Protein AF-A0A1Q8A586-F1 (afdb_monomer_lite)

pLDDT: mean 75.99, std 12.35, range [30.73, 89.38]

Secondary structure (DSSP, 8-state):
-HHHHHHHHHHHHHHHTTGGGT----HHHHHHHHHHHHHHHHHHHHHHHHHS--TTHHHHHHHHHHHH--S-B-HHHHHHHSTTS-HHHHHHHHHHHHHTTSEEE-SSSTT--EEE-TT------

Foldseek 3Di:
DVPLVVLQVVLVVQQCPCVVVVPGDNVSNVVSVVVVVVVVVVVVVVVVVVVPCPPCVLVVQLVVQQVPDPDWDALVSSCVSDPPDDSVNSVVSVVVCVVVVQKDWPDDDNRITIHGDPPDDDPDD

Radius of gyration: 28.7 Å; chains: 1; bounding box: 51×31×79 Å

Structure (mmCIF, N/CA/C/O backbone):
data_AF-A0A1Q8A586-F1
#
_entry.id   AF-A0A1Q8A586-F1
#
loop_
_atom_site.group_PDB
_atom_site.id
_atom_site.type_symbol
_atom_site.label_atom_id
_atom_site.label_alt_id
_atom_site.label_comp_id
_atom_site.label_asym_id
_atom_site.label_entity_id
_atom_site.label_seq_id
_atom_site.pdbx_PDB_ins_code
_atom_site.Cartn_x
_atom_site.Cartn_y
_atom_site.Cartn_z
_atom_site.occupancy
_atom_site.B_iso_or_equiv
_atom_site.auth_seq_id
_atom_site.auth_comp_id
_atom_site.auth_asym_id
_atom_site.auth_atom_id
_atom_site.pdbx_PDB_model_num
ATOM 1 N N . MET A 1 1 ? 1.585 13.127 -24.954 1.00 47.84 1 MET A N 1
ATOM 2 C CA . MET A 1 1 ? 1.655 11.809 -25.636 1.00 47.84 1 MET A CA 1
ATOM 3 C C . MET A 1 1 ? 2.499 11.828 -26.912 1.00 47.84 1 MET A C 1
ATOM 5 O O . MET A 1 1 ? 3.042 10.791 -27.249 1.00 47.84 1 MET A O 1
ATOM 9 N N . THR A 1 2 ? 2.658 12.960 -27.603 1.00 55.34 2 THR A N 1
ATOM 10 C CA . THR A 1 2 ? 3.440 13.080 -28.854 1.00 55.34 2 THR A CA 1
ATOM 11 C C . THR A 1 2 ? 4.963 13.037 -28.669 1.00 55.34 2 THR A C 1
ATOM 13 O O . THR A 1 2 ? 5.681 12.635 -29.578 1.00 55.34 2 THR A O 1
ATOM 16 N N . GLU A 1 3 ? 5.463 13.390 -27.485 1.00 62.59 3 GLU A N 1
ATOM 17 C CA . GLU A 1 3 ? 6.902 13.541 -27.226 1.00 62.59 3 GLU A CA 1
ATOM 18 C C . GLU A 1 3 ? 7.680 12.210 -27.264 1.00 62.59 3 GLU A C 1
ATOM 20 O O . GLU A 1 3 ? 8.745 12.129 -27.873 1.00 62.59 3 GLU A O 1
ATOM 25 N N . PHE A 1 4 ? 7.118 11.126 -26.707 1.00 68.88 4 PHE A N 1
ATOM 26 C CA . PHE A 1 4 ? 7.744 9.798 -26.769 1.00 68.88 4 PHE A CA 1
ATOM 27 C C . PHE A 1 4 ? 7.773 9.239 -28.194 1.00 68.88 4 PHE A C 1
ATOM 29 O O . PHE A 1 4 ? 8.777 8.666 -28.597 1.00 68.88 4 PHE A O 1
ATOM 36 N N . ALA A 1 5 ? 6.717 9.453 -28.984 1.00 76.81 5 ALA A N 1
ATOM 37 C CA . ALA A 1 5 ? 6.694 9.024 -30.381 1.00 76.81 5 ALA A CA 1
ATOM 38 C C . ALA A 1 5 ? 7.786 9.731 -31.200 1.00 76.81 5 ALA A C 1
ATOM 40 O O . ALA A 1 5 ? 8.505 9.081 -31.951 1.00 76.81 5 ALA A O 1
ATOM 41 N N . SER A 1 6 ? 7.972 11.039 -30.997 1.00 79.12 6 SER A N 1
ATOM 42 C CA . SER A 1 6 ? 9.028 11.800 -31.675 1.00 79.12 6 SER A CA 1
ATOM 43 C C . SER A 1 6 ? 10.429 11.293 -31.310 1.00 79.12 6 SER A C 1
ATOM 45 O O . SER A 1 6 ? 11.248 11.057 -32.192 1.00 79.12 6 SER A O 1
ATOM 47 N N . ARG A 1 7 ? 10.688 11.064 -30.015 1.00 77.69 7 ARG A N 1
ATOM 48 C CA . ARG A 1 7 ? 11.985 10.584 -29.501 1.00 77.69 7 ARG A CA 1
ATOM 49 C C . ARG A 1 7 ? 12.295 9.140 -29.927 1.00 77.69 7 ARG A C 1
ATOM 51 O O . ARG A 1 7 ? 13.453 8.780 -30.129 1.00 77.69 7 ARG A O 1
ATOM 58 N N . TYR A 1 8 ? 11.259 8.317 -30.082 1.00 80.12 8 TYR A N 1
ATOM 59 C CA . TYR A 1 8 ? 11.365 6.963 -30.620 1.00 80.12 8 TYR A CA 1
ATOM 60 C C . TYR A 1 8 ? 11.862 6.969 -32.069 1.00 80.12 8 TYR A C 1
ATOM 62 O O . TYR A 1 8 ? 12.841 6.293 -32.374 1.00 80.12 8 TYR A O 1
ATOM 70 N N . TYR A 1 9 ? 11.234 7.759 -32.944 1.00 83.31 9 TYR A N 1
ATOM 71 C CA . TYR A 1 9 ? 11.647 7.826 -34.347 1.00 83.31 9 TYR A CA 1
ATOM 72 C C . TYR A 1 9 ? 13.020 8.489 -34.518 1.00 83.31 9 TYR A C 1
ATOM 74 O O . TYR A 1 9 ? 13.814 8.013 -35.320 1.00 83.31 9 TYR A O 1
ATOM 82 N N . GLU A 1 10 ? 13.339 9.504 -33.711 1.00 83.81 10 GLU A N 1
ATOM 83 C CA . GLU A 1 10 ? 14.652 10.166 -33.703 1.00 83.81 10 GLU A CA 1
ATOM 84 C C . GLU A 1 10 ? 15.793 9.194 -33.348 1.00 83.81 10 GLU A C 1
ATOM 86 O O . GLU A 1 10 ? 16.804 9.116 -34.042 1.00 83.81 10 GLU A O 1
ATOM 91 N N . THR A 1 11 ? 15.628 8.412 -32.278 1.00 82.44 11 THR A N 1
ATOM 92 C CA . THR A 1 11 ? 16.668 7.467 -31.830 1.00 82.44 11 THR A CA 1
ATOM 93 C C . THR A 1 11 ? 16.805 6.270 -32.767 1.00 82.44 11 THR A C 1
ATOM 95 O O . THR A 1 11 ? 17.916 5.778 -32.967 1.00 82.44 11 THR A O 1
ATOM 98 N N . LEU A 1 12 ? 15.702 5.835 -33.384 1.00 84.31 12 LEU A N 1
ATOM 99 C CA . LEU A 1 12 ? 15.708 4.796 -34.409 1.00 84.31 12 LEU A CA 1
ATOM 100 C C . LEU A 1 12 ? 16.426 5.266 -35.679 1.00 84.31 12 LEU A C 1
ATOM 102 O O . LEU A 1 12 ? 17.287 4.550 -36.185 1.00 84.31 12 LEU A O 1
ATOM 106 N N . GLU A 1 13 ? 16.118 6.471 -36.160 1.00 84.62 13 GLU A N 1
ATOM 107 C CA . GLU A 1 13 ? 16.762 7.065 -37.334 1.00 84.62 13 GLU A CA 1
ATOM 108 C C . GLU A 1 13 ? 18.274 7.186 -37.127 1.00 84.62 13 GLU A C 1
ATOM 110 O O . GLU A 1 13 ? 19.043 6.697 -37.953 1.00 84.62 13 GLU A O 1
ATOM 115 N N . GLN A 1 14 ? 18.703 7.740 -35.988 1.00 81.25 14 GLN A N 1
ATOM 116 C CA . GLN A 1 14 ? 20.120 7.845 -35.622 1.00 81.25 14 GLN A CA 1
ATOM 117 C C . GLN A 1 14 ? 20.803 6.475 -35.585 1.00 81.25 14 GLN A C 1
ATOM 119 O O . GLN A 1 14 ? 21.906 6.323 -36.105 1.00 81.25 14 GLN A O 1
ATOM 124 N N . SER A 1 15 ? 20.128 5.462 -35.035 1.00 76.81 15 SER A N 1
ATOM 125 C CA . SER A 1 15 ? 20.668 4.100 -34.965 1.00 76.81 15 SER A CA 1
ATOM 126 C C . SER A 1 15 ? 20.672 3.341 -36.293 1.00 76.81 15 SER A C 1
ATOM 128 O O . SER A 1 15 ? 21.334 2.314 -36.411 1.00 76.81 15 SER A O 1
ATOM 130 N N . SER A 1 16 ? 19.937 3.831 -37.293 1.00 79.38 16 SER A N 1
ATOM 131 C CA . SER A 1 16 ? 19.839 3.228 -38.623 1.00 79.38 16 SER A CA 1
ATOM 132 C C . SER A 1 16 ? 20.780 3.882 -39.643 1.00 79.38 16 SER A C 1
ATOM 134 O O . SER A 1 16 ? 20.889 3.395 -40.774 1.00 79.38 16 SER A O 1
ATOM 136 N N . GLN A 1 17 ? 21.465 4.974 -39.289 1.00 83.44 17 GLN A N 1
ATOM 137 C CA . GLN A 1 17 ? 22.445 5.595 -40.180 1.00 83.44 17 GLN A CA 1
ATOM 138 C C . GLN A 1 17 ? 23.651 4.671 -40.381 1.00 83.44 17 GLN A C 1
ATOM 140 O O . GLN A 1 17 ? 24.177 4.102 -39.429 1.00 83.44 17 GLN A O 1
ATOM 145 N N . GLY A 1 18 ? 24.085 4.492 -41.631 1.00 80.38 18 GLY A N 1
ATOM 146 C CA . GLY A 1 18 ? 25.221 3.621 -41.955 1.00 80.38 18 GLY A CA 1
ATOM 147 C C . GLY A 1 18 ? 24.955 2.121 -41.760 1.00 80.38 18 GLY A C 1
ATOM 148 O O . GLY A 1 18 ? 25.905 1.335 -41.725 1.00 80.38 18 GLY A O 1
ATOM 149 N N . TRP A 1 19 ? 23.687 1.687 -41.641 1.00 80.75 19 TRP A N 1
ATOM 150 C CA . TRP A 1 19 ? 23.358 0.263 -41.453 1.00 80.75 19 TRP A CA 1
ATOM 151 C C . TRP A 1 19 ? 23.787 -0.590 -42.652 1.00 80.75 19 TRP A C 1
ATOM 153 O O . TRP A 1 19 ? 24.363 -1.660 -42.468 1.00 80.75 19 TRP A O 1
ATOM 163 N N . HIS A 1 20 ? 23.610 -0.070 -43.871 1.00 79.25 20 HIS A N 1
ATOM 164 C CA . HIS A 1 20 ? 24.026 -0.732 -45.111 1.00 79.25 20 HIS A CA 1
ATOM 165 C C . HIS A 1 20 ? 25.549 -0.910 -45.216 1.00 79.25 20 HIS A C 1
ATOM 167 O O . HIS A 1 20 ? 26.019 -1.801 -45.916 1.00 79.25 20 HIS A O 1
ATOM 173 N N . GLU A 1 21 ? 26.317 -0.091 -44.499 1.00 86.62 21 GLU A N 1
ATOM 174 C CA . GLU A 1 21 ? 27.782 -0.115 -44.472 1.00 86.62 21 GLU A CA 1
ATOM 175 C C . GLU A 1 21 ? 28.327 -0.849 -43.235 1.00 86.62 21 GLU A C 1
ATOM 177 O O . GLU A 1 21 ? 29.541 -0.916 -43.042 1.00 86.62 21 GLU A O 1
ATOM 182 N N . GLY A 1 22 ? 27.445 -1.366 -42.367 1.00 79.88 22 GLY A N 1
ATOM 183 C CA . GLY A 1 22 ? 27.817 -2.007 -41.103 1.00 79.88 22 GLY A CA 1
ATOM 184 C C . GLY A 1 22 ? 28.411 -1.055 -40.056 1.00 79.88 22 GLY A C 1
ATOM 185 O O . GLY A 1 22 ? 28.946 -1.523 -39.057 1.00 79.88 22 GLY A O 1
ATOM 186 N N . LYS A 1 23 ? 28.322 0.265 -40.263 1.00 81.81 23 LYS A N 1
ATOM 187 C CA . LYS A 1 23 ? 28.890 1.304 -39.382 1.00 81.81 23 LYS A CA 1
ATOM 188 C C . LYS A 1 23 ? 27.869 1.937 -38.436 1.00 81.81 23 LYS A C 1
ATOM 190 O O . LYS A 1 23 ? 28.177 2.935 -37.790 1.00 81.81 23 LYS A O 1
ATOM 195 N N . HIS A 1 24 ? 26.659 1.389 -38.388 1.00 83.19 24 HIS A N 1
ATOM 196 C CA . HIS A 1 24 ? 25.601 1.915 -37.539 1.00 83.19 24 HIS A CA 1
ATOM 197 C C . HIS A 1 24 ? 25.939 1.796 -36.051 1.00 83.19 24 HIS A C 1
ATOM 199 O O . HIS A 1 24 ? 26.565 0.828 -35.616 1.00 83.19 24 HIS A O 1
ATOM 205 N N . ASP A 1 25 ? 25.483 2.780 -35.278 1.00 82.19 25 ASP A N 1
ATOM 206 C CA . ASP A 1 25 ? 25.589 2.782 -33.825 1.00 82.19 25 ASP A CA 1
ATOM 207 C C . ASP A 1 25 ? 24.216 2.475 -33.196 1.00 82.19 25 ASP A C 1
ATOM 209 O O . ASP A 1 25 ? 23.324 3.322 -33.235 1.00 82.19 25 ASP A O 1
ATOM 213 N N . PRO A 1 26 ? 24.002 1.288 -32.601 1.00 83.81 26 PRO A N 1
ATOM 214 C CA . PRO A 1 26 ? 22.729 0.935 -31.974 1.00 83.81 26 PRO A CA 1
ATOM 215 C C . PRO A 1 26 ? 22.534 1.565 -30.582 1.00 83.81 26 PRO A C 1
ATOM 217 O O . PRO A 1 26 ? 21.429 1.515 -30.027 1.00 83.81 26 PRO A O 1
ATOM 220 N N . TRP A 1 27 ? 23.577 2.154 -29.987 1.00 86.00 27 TRP A N 1
ATOM 221 C CA . TRP A 1 27 ? 23.534 2.678 -28.619 1.00 86.00 27 TRP A CA 1
ATOM 222 C C . TRP A 1 27 ? 22.473 3.757 -28.356 1.00 86.00 27 TRP A C 1
ATOM 224 O O . TRP A 1 27 ? 21.865 3.705 -27.280 1.00 86.00 27 TRP A O 1
ATOM 234 N N . PRO A 1 28 ? 22.181 4.706 -29.269 1.00 83.62 28 PRO A N 1
ATOM 235 C CA . PRO A 1 28 ? 21.144 5.717 -29.060 1.00 83.62 28 PRO A CA 1
ATOM 236 C C . PRO A 1 28 ? 19.763 5.104 -28.794 1.00 83.62 28 PRO A C 1
ATOM 238 O O . PRO A 1 28 ? 19.067 5.505 -27.858 1.00 83.62 28 PRO A O 1
ATOM 241 N N . TYR A 1 29 ? 19.399 4.073 -29.560 1.00 82.50 29 TYR A N 1
ATOM 242 C CA . TYR A 1 29 ? 18.122 3.376 -29.427 1.00 82.50 29 TYR A CA 1
ATOM 243 C C . TYR A 1 29 ? 18.063 2.505 -28.163 1.00 82.50 29 TYR A C 1
ATOM 245 O O . TYR A 1 29 ? 17.081 2.544 -27.416 1.00 82.50 29 TYR A O 1
ATOM 253 N N . ILE A 1 30 ? 19.142 1.776 -27.860 1.00 86.38 30 ILE A N 1
ATOM 254 C CA . ILE A 1 30 ? 19.238 0.950 -26.644 1.00 86.38 30 ILE A CA 1
ATOM 255 C C . ILE A 1 30 ? 19.109 1.820 -25.386 1.00 86.38 30 ILE A C 1
ATOM 257 O O . ILE A 1 30 ? 18.330 1.503 -24.484 1.00 86.38 30 ILE A O 1
ATOM 261 N N . ASN A 1 31 ? 19.823 2.946 -25.333 1.00 86.94 31 ASN A N 1
ATOM 262 C CA . ASN A 1 31 ? 19.759 3.873 -24.203 1.00 86.94 31 ASN A CA 1
ATOM 263 C C . ASN A 1 31 ? 18.358 4.466 -24.023 1.00 86.94 31 ASN A C 1
ATOM 265 O O . ASN A 1 31 ? 17.888 4.609 -22.891 1.00 86.94 31 ASN A O 1
ATOM 269 N N . TYR A 1 32 ? 17.668 4.766 -25.123 1.00 85.69 32 TYR A N 1
ATOM 270 C CA . TYR A 1 32 ? 16.295 5.254 -25.087 1.00 85.69 32 TYR A CA 1
ATOM 271 C C . TYR A 1 32 ? 15.315 4.218 -24.513 1.00 85.69 32 TYR A C 1
ATOM 273 O O . TYR A 1 32 ? 14.529 4.547 -23.620 1.00 85.69 32 TYR A O 1
ATOM 281 N N . ILE A 1 33 ? 15.411 2.951 -24.932 1.00 87.38 33 ILE A N 1
ATOM 282 C CA . ILE A 1 33 ? 14.599 1.861 -24.367 1.0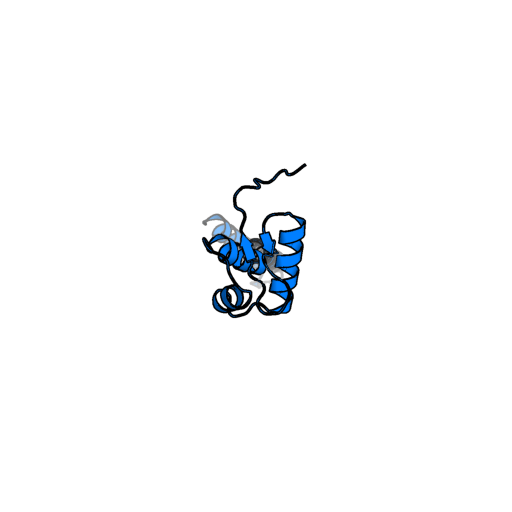0 87.38 33 ILE A CA 1
ATOM 283 C C . ILE A 1 33 ? 14.872 1.689 -22.869 1.00 87.38 33 ILE A C 1
ATOM 285 O O . ILE A 1 33 ? 13.935 1.607 -22.072 1.00 87.38 33 ILE A O 1
ATOM 289 N N . LEU A 1 34 ? 16.144 1.663 -22.460 1.00 89.38 34 LEU A N 1
ATOM 290 C CA . LEU A 1 34 ? 16.519 1.506 -21.052 1.00 89.38 34 LEU A CA 1
ATOM 291 C C . LEU A 1 34 ? 16.019 2.673 -20.191 1.00 89.38 34 LEU A C 1
ATOM 293 O O . LEU A 1 34 ? 15.580 2.464 -19.057 1.00 89.38 34 LEU A O 1
ATOM 297 N N . TYR A 1 35 ? 16.034 3.892 -20.731 1.00 88.50 35 TYR A N 1
ATOM 298 C CA . TYR A 1 35 ? 15.463 5.062 -20.074 1.00 88.50 35 TYR A CA 1
ATOM 299 C C . TYR A 1 35 ? 13.951 4.912 -19.855 1.00 88.50 35 TYR A C 1
ATOM 301 O O . TYR A 1 35 ? 13.481 5.127 -18.734 1.00 88.50 35 TYR A O 1
ATOM 309 N N . ILE A 1 36 ? 13.201 4.485 -20.879 1.00 88.38 36 ILE A N 1
ATOM 310 C CA . ILE A 1 36 ? 11.755 4.238 -20.762 1.00 88.38 36 ILE A CA 1
ATOM 311 C C . ILE A 1 36 ? 11.477 3.161 -19.715 1.00 88.38 36 ILE A C 1
ATOM 313 O O . ILE A 1 36 ? 10.646 3.368 -18.832 1.00 88.38 36 ILE A O 1
ATOM 317 N N . LEU A 1 37 ? 12.185 2.031 -19.777 1.00 88.06 37 LEU A N 1
ATOM 318 C CA . LEU A 1 37 ? 12.006 0.932 -18.827 1.00 88.06 37 LEU A CA 1
ATOM 319 C C . LEU A 1 37 ? 12.262 1.390 -17.390 1.00 88.06 37 LEU A C 1
ATOM 321 O O . LEU A 1 37 ? 11.468 1.091 -16.499 1.00 88.06 37 LEU A O 1
ATOM 325 N N . LYS A 1 38 ? 13.325 2.168 -17.163 1.00 88.44 38 LYS A N 1
ATOM 326 C CA . LYS A 1 38 ? 13.643 2.745 -15.852 1.00 88.44 38 LYS A CA 1
ATOM 327 C C . LYS A 1 38 ? 12.559 3.710 -15.367 1.00 88.44 38 LYS A C 1
ATOM 329 O O . LYS A 1 38 ? 12.204 3.678 -14.188 1.00 88.44 38 LYS A O 1
ATOM 334 N N . ALA A 1 39 ? 12.038 4.564 -16.247 1.00 87.00 39 ALA A N 1
ATOM 335 C CA . ALA A 1 39 ? 10.971 5.505 -15.916 1.00 87.00 39 ALA A CA 1
ATOM 336 C C . ALA A 1 39 ? 9.672 4.772 -15.548 1.00 87.00 39 ALA A C 1
ATOM 338 O O . ALA A 1 39 ? 9.103 5.035 -14.489 1.00 87.00 39 ALA A O 1
ATOM 339 N N . ALA A 1 40 ? 9.272 3.786 -16.355 1.00 84.94 40 ALA A N 1
ATOM 340 C CA . ALA A 1 40 ? 8.107 2.946 -16.099 1.00 84.94 40 ALA A CA 1
ATOM 341 C C . ALA A 1 40 ? 8.244 2.162 -14.784 1.00 84.94 40 ALA A C 1
ATOM 343 O O . ALA A 1 40 ? 7.296 2.100 -14.004 1.00 84.94 40 ALA A O 1
ATOM 344 N N . TYR A 1 41 ? 9.432 1.620 -14.487 1.00 84.75 41 TYR A N 1
ATOM 345 C CA . TYR A 1 41 ? 9.688 0.933 -13.217 1.00 84.75 41 TYR A CA 1
ATOM 346 C C . TYR A 1 41 ? 9.591 1.865 -12.012 1.00 84.75 41 TYR A C 1
ATOM 348 O O . TYR A 1 41 ? 9.035 1.479 -10.987 1.00 84.75 41 TYR A O 1
ATOM 356 N N . ARG A 1 42 ? 10.112 3.091 -12.120 1.00 83.69 42 ARG A N 1
ATOM 357 C CA . ARG A 1 42 ? 10.025 4.091 -11.049 1.00 83.69 42 ARG A CA 1
ATOM 358 C C . ARG A 1 42 ? 8.578 4.505 -10.794 1.00 83.69 42 ARG A C 1
ATOM 360 O O . ARG A 1 42 ? 8.157 4.554 -9.642 1.00 83.69 42 ARG A O 1
ATOM 367 N N . GLU A 1 43 ? 7.818 4.757 -11.854 1.00 83.25 43 GLU A N 1
ATOM 368 C CA . GLU A 1 43 ? 6.398 5.093 -11.753 1.00 83.25 43 GLU A CA 1
ATOM 369 C C . GLU A 1 43 ? 5.583 3.927 -11.175 1.00 83.25 43 GLU A C 1
ATOM 371 O O . GLU A 1 43 ? 4.726 4.121 -10.311 1.00 83.25 43 GLU A O 1
ATOM 376 N N . PHE A 1 44 ? 5.889 2.696 -11.588 1.00 78.62 44 PHE A N 1
ATOM 377 C CA . PHE A 1 44 ? 5.301 1.495 -11.009 1.00 78.62 44 PHE A CA 1
ATOM 378 C C . PHE A 1 44 ? 5.637 1.366 -9.522 1.00 78.62 44 PHE A C 1
ATOM 380 O O . PHE A 1 44 ? 4.744 1.141 -8.711 1.00 78.62 44 PHE A O 1
ATOM 387 N N . GLU A 1 45 ? 6.900 1.546 -9.136 1.00 77.12 45 GLU A N 1
ATOM 388 C CA . GLU A 1 45 ? 7.325 1.479 -7.739 1.00 77.12 45 GLU A CA 1
ATOM 389 C C . GLU A 1 45 ? 6.615 2.541 -6.887 1.00 77.12 45 GLU A C 1
ATOM 391 O O . GLU A 1 45 ? 6.199 2.256 -5.765 1.00 77.12 45 GLU A O 1
ATOM 396 N N . GLU A 1 46 ? 6.431 3.749 -7.417 1.00 78.06 46 GLU A N 1
ATOM 397 C CA . GLU A 1 46 ? 5.712 4.834 -6.753 1.00 78.06 46 GLU A CA 1
ATOM 398 C C . GLU A 1 46 ? 4.224 4.506 -6.569 1.00 78.06 46 GLU A C 1
ATOM 400 O O . GLU A 1 46 ? 3.707 4.585 -5.452 1.00 78.06 46 GLU A O 1
ATOM 405 N N . ARG A 1 47 ? 3.551 4.015 -7.615 1.00 75.06 47 ARG A N 1
ATOM 406 C CA . ARG A 1 47 ? 2.150 3.563 -7.544 1.00 75.06 47 ARG A CA 1
ATOM 407 C C . ARG A 1 47 ? 1.975 2.352 -6.623 1.00 75.06 47 ARG A C 1
ATOM 409 O O . ARG A 1 47 ? 1.006 2.274 -5.870 1.00 75.06 47 ARG A O 1
ATOM 416 N N . VAL A 1 48 ? 2.925 1.418 -6.611 1.00 70.50 48 VAL A N 1
ATOM 417 C CA . VAL A 1 48 ? 2.930 0.267 -5.695 1.00 70.50 48 VAL A CA 1
ATOM 418 C C . VAL A 1 48 ? 3.213 0.700 -4.260 1.00 70.50 48 VAL A C 1
ATOM 420 O O . VAL A 1 48 ? 2.606 0.158 -3.344 1.00 70.50 48 VAL A O 1
ATOM 423 N N . LYS A 1 49 ? 4.076 1.692 -4.021 1.00 60.34 49 LYS A N 1
ATOM 424 C CA . LYS A 1 49 ? 4.264 2.295 -2.690 1.00 60.34 49 LYS A CA 1
ATOM 425 C C . LYS A 1 49 ? 2.993 2.992 -2.202 1.00 60.34 49 LYS A C 1
ATOM 427 O O . LYS A 1 49 ? 2.683 2.873 -1.022 1.00 60.34 49 LYS A O 1
ATOM 432 N N . GLN A 1 50 ? 2.240 3.635 -3.094 1.00 60.06 50 GLN A N 1
ATOM 433 C CA . GLN A 1 50 ? 0.907 4.175 -2.794 1.00 60.06 50 GLN A CA 1
ATOM 434 C C . GLN A 1 50 ? -0.139 3.064 -2.561 1.00 60.06 50 GLN A C 1
ATOM 436 O O . GLN A 1 50 ? -1.053 3.236 -1.760 1.00 60.06 50 GLN A O 1
ATOM 441 N N . THR A 1 51 ? 0.019 1.903 -3.209 1.00 54.62 51 THR A N 1
ATOM 442 C CA . THR A 1 51 ? -0.889 0.739 -3.101 1.00 54.62 51 THR A CA 1
ATOM 443 C C . THR A 1 51 ? -0.526 -0.213 -1.956 1.00 54.62 51 THR A C 1
ATOM 445 O O . THR A 1 51 ? -1.359 -1.014 -1.522 1.00 54.62 51 THR A O 1
ATOM 448 N N . LYS A 1 52 ? 0.696 -0.138 -1.408 1.00 48.34 52 LYS A N 1
ATOM 449 C CA . LYS A 1 52 ? 1.049 -0.789 -0.145 1.00 48.34 52 LYS A CA 1
ATOM 450 C C . LYS A 1 52 ? 0.147 -0.184 0.915 1.00 48.34 52 LYS A C 1
ATOM 452 O O . LYS A 1 52 ? 0.420 0.902 1.417 1.00 48.34 52 LYS A O 1
ATOM 457 N N . SER A 1 53 ? -0.923 -0.921 1.223 1.00 52.78 53 SER A N 1
ATOM 458 C CA . SER A 1 53 ? -1.811 -0.704 2.359 1.00 52.78 53 SER A CA 1
ATOM 459 C C . SER A 1 53 ? -0.976 -0.110 3.494 1.00 52.78 53 SER A C 1
ATOM 461 O O . SER A 1 53 ? 0.012 -0.753 3.879 1.00 52.78 53 SER A O 1
ATOM 463 N N . PRO A 1 54 ? -1.266 1.129 3.935 1.00 52.19 54 PRO A N 1
ATOM 464 C CA . PRO A 1 54 ? -0.374 1.873 4.814 1.00 52.19 54 PRO A CA 1
ATOM 465 C C . PRO A 1 54 ? -0.011 0.969 5.986 1.00 52.19 54 PRO A C 1
ATOM 467 O O . PRO A 1 54 ? -0.875 0.229 6.460 1.00 52.19 54 PRO A O 1
ATOM 470 N N . LYS A 1 55 ? 1.261 0.946 6.409 1.00 47.91 55 LYS A N 1
ATOM 471 C CA . LYS A 1 55 ? 1.690 0.191 7.600 1.00 47.91 55 LYS A CA 1
ATOM 472 C C . LYS A 1 55 ? 0.658 0.443 8.708 1.00 47.91 55 LYS A C 1
ATOM 474 O O . LYS A 1 55 ? 0.580 1.553 9.217 1.00 47.91 55 LYS A O 1
ATOM 479 N N . GLY A 1 56 ? -0.181 -0.554 8.998 1.00 58.00 56 GLY A N 1
ATOM 480 C CA . GLY A 1 56 ? -1.376 -0.359 9.821 1.00 58.00 56 GLY A CA 1
ATOM 481 C C . GLY A 1 56 ? -2.731 -0.611 9.152 1.00 58.00 56 GLY A C 1
ATOM 482 O O . GLY A 1 56 ? -3.719 -0.461 9.841 1.00 58.00 56 GLY A O 1
ATOM 483 N N . ALA A 1 57 ? -2.852 -1.063 7.902 1.00 65.56 57 ALA A N 1
ATOM 484 C CA . ALA A 1 57 ? -4.165 -1.359 7.307 1.00 65.56 57 ALA A CA 1
ATOM 485 C C . ALA A 1 57 ? -4.949 -2.448 8.060 1.00 65.56 57 ALA A C 1
ATOM 487 O O . ALA A 1 57 ? -6.145 -2.307 8.296 1.00 65.56 57 ALA A O 1
ATOM 488 N N . LYS A 1 58 ? -4.259 -3.497 8.535 1.00 68.38 58 LYS A N 1
ATOM 489 C CA . LYS A 1 58 ? -4.854 -4.487 9.452 1.00 68.38 58 LYS A CA 1
ATOM 490 C C . LYS A 1 58 ? -5.242 -3.855 10.791 1.00 68.38 58 LYS A C 1
ATOM 492 O O . LYS A 1 58 ? -6.245 -4.245 11.379 1.00 68.38 58 LYS A O 1
ATOM 497 N N . ALA A 1 59 ? -4.480 -2.857 11.242 1.00 71.81 59 ALA A N 1
ATOM 498 C CA . ALA A 1 59 ? -4.791 -2.124 12.458 1.00 71.81 59 ALA A CA 1
ATOM 499 C C . ALA A 1 59 ? -5.964 -1.173 12.302 1.00 71.81 59 ALA A C 1
ATOM 501 O O . ALA A 1 59 ? -6.856 -1.216 13.135 1.00 71.81 59 ALA A O 1
ATOM 502 N N . GLU A 1 60 ? -6.039 -0.398 11.227 1.00 75.06 60 GLU A N 1
ATOM 503 C CA . GLU A 1 60 ? -7.199 0.429 10.917 1.00 75.06 60 GLU A CA 1
ATOM 504 C C . GLU A 1 60 ? -8.442 -0.423 10.670 1.00 75.06 60 GLU A C 1
ATOM 506 O O . GLU A 1 60 ? -9.514 -0.077 11.147 1.00 75.06 60 GLU A O 1
ATOM 511 N N . MET A 1 61 ? -8.319 -1.601 10.057 1.00 76.44 61 MET A N 1
ATOM 512 C CA . MET A 1 61 ? -9.448 -2.522 9.933 1.00 76.44 61 MET A CA 1
ATOM 513 C C . MET A 1 61 ? -10.017 -2.899 11.312 1.00 76.44 61 MET A C 1
ATOM 515 O O . MET A 1 61 ? -11.211 -2.714 11.551 1.00 76.44 61 MET A O 1
ATOM 519 N N . VAL A 1 62 ? -9.166 -3.307 12.259 1.00 80.56 62 VAL A N 1
ATOM 520 C CA . VAL A 1 62 ? -9.603 -3.628 13.629 1.00 80.56 62 VAL A CA 1
ATOM 521 C C . VAL A 1 62 ? -10.057 -2.382 14.402 1.00 80.56 62 VAL A C 1
ATOM 523 O O . VAL A 1 62 ? -11.061 -2.436 15.109 1.00 80.56 62 VAL A O 1
ATOM 526 N N . LEU A 1 63 ? -9.392 -1.235 14.245 1.00 79.75 63 LEU A N 1
ATOM 527 C CA . LEU A 1 63 ? -9.802 0.033 14.860 1.00 79.75 63 LEU A CA 1
ATOM 528 C C . LEU A 1 63 ? -11.165 0.489 14.350 1.00 79.75 63 LEU A C 1
ATOM 530 O O . LEU A 1 63 ? -11.984 0.954 15.137 1.00 79.75 63 LEU A O 1
ATOM 534 N N . SER A 1 64 ? -11.424 0.347 13.054 1.00 80.69 64 SER A N 1
ATOM 535 C CA . SER A 1 64 ? -12.706 0.667 12.438 1.00 80.69 64 SER A CA 1
ATOM 536 C C . SER A 1 64 ? -13.804 -0.259 12.959 1.00 80.69 64 SER A C 1
ATOM 538 O O . SER A 1 64 ? -14.885 0.223 13.293 1.00 80.69 64 SER A O 1
ATOM 540 N N . ALA A 1 65 ? -13.513 -1.554 13.131 1.00 84.00 65 ALA A N 1
ATOM 541 C CA . ALA A 1 65 ? -14.433 -2.509 13.738 1.00 84.00 65 ALA A CA 1
ATOM 542 C C . ALA A 1 65 ? -14.749 -2.131 15.193 1.00 84.00 65 ALA A C 1
ATOM 544 O O . ALA A 1 65 ? -15.917 -2.083 15.565 1.00 84.00 65 ALA A O 1
ATOM 545 N N . ILE A 1 66 ? -13.739 -1.765 15.992 1.00 83.69 66 ILE A N 1
ATOM 546 C CA . ILE A 1 66 ? -13.917 -1.300 17.378 1.00 83.69 66 ILE A CA 1
ATOM 547 C C . ILE A 1 66 ? -14.725 0.006 17.429 1.00 83.69 66 ILE A C 1
ATOM 549 O O . ILE A 1 66 ? -15.642 0.121 18.238 1.00 83.69 66 ILE A O 1
ATOM 553 N N . ARG A 1 67 ? -14.421 0.982 16.561 1.00 80.75 67 ARG A N 1
ATOM 554 C CA . ARG A 1 67 ? -15.136 2.270 16.477 1.00 80.75 67 ARG A CA 1
ATOM 555 C C . ARG A 1 67 ? -16.606 2.098 16.091 1.00 80.75 67 ARG A C 1
ATOM 557 O O . ARG A 1 67 ? -17.434 2.883 16.541 1.00 80.75 67 ARG A O 1
ATOM 564 N N . LYS A 1 68 ? -16.932 1.094 15.268 1.00 81.56 68 LYS A N 1
ATO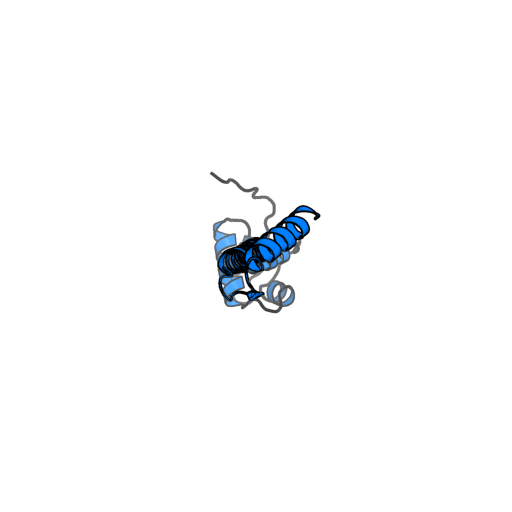M 565 C CA . LYS A 1 68 ? -18.315 0.762 14.889 1.00 81.56 68 LYS A CA 1
ATOM 566 C C . LYS A 1 68 ? -19.122 0.181 16.052 1.00 81.56 68 LYS A C 1
ATOM 568 O O . LYS A 1 68 ? -20.348 0.275 16.024 1.00 81.56 68 LYS A O 1
ATOM 573 N N . GLN A 1 69 ? -18.470 -0.369 17.081 1.00 80.25 69 GLN A N 1
ATOM 574 C CA . GLN A 1 69 ? -19.186 -0.893 18.238 1.00 80.25 69 GLN A CA 1
ATOM 575 C C . GLN A 1 69 ? -19.649 0.222 19.172 1.00 80.25 69 GLN A C 1
ATOM 577 O O . GLN A 1 69 ? -18.888 0.814 19.932 1.00 80.25 69 GLN A O 1
ATOM 582 N N . THR A 1 70 ? -20.956 0.474 19.130 1.00 68.12 70 THR A N 1
ATOM 583 C CA . THR A 1 70 ? -21.679 1.420 19.993 1.00 68.12 70 THR A CA 1
ATOM 584 C C . THR A 1 70 ? -22.000 0.851 21.377 1.00 68.12 70 THR A C 1
ATOM 586 O O . THR A 1 70 ? -22.371 1.595 22.283 1.00 68.12 70 THR A O 1
ATOM 589 N N . ARG A 1 71 ? -21.855 -0.467 21.564 1.00 77.88 71 ARG A N 1
ATOM 590 C CA . ARG A 1 71 ? -22.119 -1.187 22.818 1.00 77.88 71 ARG A CA 1
ATOM 591 C C . ARG A 1 71 ? -20.865 -1.905 23.310 1.00 77.88 71 ARG A C 1
ATOM 593 O O . ARG A 1 71 ? -19.835 -1.928 22.641 1.00 77.88 71 ARG A O 1
ATOM 600 N N . GLU A 1 72 ? -20.950 -2.484 24.504 1.00 83.38 72 GLU A N 1
ATOM 601 C CA . GLU A 1 72 ? -19.887 -3.351 25.005 1.00 83.38 72 GLU A CA 1
ATOM 602 C C . GLU A 1 72 ? -19.713 -4.564 24.092 1.00 83.38 72 GLU A C 1
ATOM 604 O O . GLU A 1 72 ? -20.685 -5.262 23.807 1.00 83.38 72 GLU A O 1
ATOM 609 N N . PHE A 1 73 ? -18.478 -4.822 23.675 1.00 84.44 73 PHE A N 1
ATOM 610 C CA . PHE A 1 73 ? -18.137 -5.911 22.768 1.00 84.44 73 PHE A CA 1
ATOM 611 C C . PHE A 1 73 ? -17.195 -6.910 23.439 1.00 84.44 73 PHE A C 1
ATOM 613 O O . PHE A 1 73 ? -16.427 -6.578 24.349 1.00 84.44 73 PHE A O 1
ATOM 620 N N . LYS A 1 74 ? -17.259 -8.161 23.001 1.00 86.00 74 LYS A N 1
ATOM 621 C CA . LYS A 1 74 ? -16.316 -9.221 23.356 1.00 86.00 74 LYS A CA 1
ATOM 622 C C . LYS A 1 74 ? -15.243 -9.330 22.281 1.00 86.00 74 LYS A C 1
ATOM 624 O O . LYS A 1 74 ? -15.397 -8.859 21.159 1.00 86.00 74 LYS A O 1
ATOM 629 N N . LEU A 1 75 ? -14.160 -10.024 22.617 1.00 82.81 75 LEU A N 1
ATOM 630 C CA . LEU A 1 75 ? -13.094 -10.320 21.660 1.00 82.81 75 LEU A CA 1
ATOM 631 C C . LEU A 1 75 ? -13.622 -11.074 20.423 1.00 82.81 75 LEU A C 1
ATOM 633 O O . LEU A 1 75 ? -13.243 -10.738 19.307 1.00 82.81 75 LEU A O 1
ATOM 637 N N . ASN A 1 76 ? -14.549 -12.018 20.627 1.00 83.00 76 ASN A N 1
ATOM 638 C CA . ASN A 1 76 ? -15.167 -12.798 19.550 1.00 83.00 76 ASN A CA 1
ATOM 639 C C . ASN A 1 76 ? -15.966 -11.926 18.565 1.00 83.00 76 ASN A C 1
ATOM 641 O O . ASN A 1 76 ? -16.037 -12.259 17.389 1.00 83.00 76 ASN A O 1
ATOM 645 N N . ASP A 1 77 ? -16.533 -10.803 19.018 1.00 83.19 77 ASP A N 1
ATOM 646 C CA . ASP A 1 77 ? -17.308 -9.907 18.149 1.00 83.19 77 ASP A CA 1
ATOM 647 C C . ASP A 1 77 ? -16.386 -9.161 17.167 1.00 83.19 77 ASP A C 1
ATOM 649 O O . ASP A 1 77 ? -16.757 -8.904 16.024 1.00 83.19 77 ASP A O 1
ATOM 653 N N . ILE A 1 78 ? -15.157 -8.841 17.595 1.00 83.81 78 ILE A N 1
ATOM 654 C CA . ILE A 1 78 ?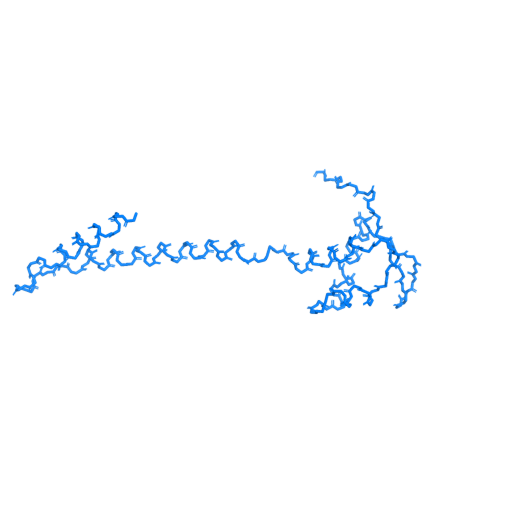 -14.129 -8.227 16.739 1.00 83.81 78 ILE A CA 1
ATOM 655 C C . ILE A 1 78 ? -13.510 -9.262 15.797 1.00 83.81 78 ILE A C 1
ATOM 657 O O . ILE A 1 78 ? -13.238 -8.952 14.641 1.00 83.81 78 ILE A O 1
ATOM 661 N N . GLU A 1 79 ? -13.324 -10.493 16.271 1.00 84.06 79 GLU A N 1
ATOM 662 C CA . GLU A 1 79 ? -12.866 -11.618 15.450 1.00 84.06 79 GLU A CA 1
ATOM 663 C C . GLU A 1 79 ? -13.865 -11.933 14.324 1.00 84.06 79 GLU A C 1
ATOM 665 O O . GLU A 1 79 ? -13.467 -12.031 13.165 1.00 84.06 79 GLU A O 1
ATOM 670 N N . ALA A 1 80 ? -15.167 -11.971 14.632 1.00 82.31 80 ALA A N 1
ATOM 671 C CA . ALA A 1 80 ? -16.226 -12.147 13.637 1.00 82.31 80 ALA A CA 1
ATOM 672 C C . ALA A 1 80 ? -16.293 -10.987 12.625 1.00 82.31 80 ALA A C 1
ATOM 674 O O . ALA A 1 80 ? -16.579 -11.206 11.450 1.00 82.31 80 ALA A O 1
ATOM 675 N N . ALA A 1 81 ? -16.002 -9.756 13.057 1.00 80.50 81 ALA A N 1
ATOM 676 C CA . ALA A 1 81 ? -15.973 -8.585 12.181 1.00 80.50 81 ALA A CA 1
ATOM 677 C C . ALA A 1 81 ? -14.713 -8.501 11.294 1.00 80.50 81 ALA A C 1
ATOM 679 O O . ALA A 1 81 ? -14.688 -7.710 10.351 1.00 80.50 81 ALA A O 1
ATOM 680 N N . CYS A 1 82 ? -13.655 -9.261 11.596 1.00 79.12 82 CYS A N 1
ATOM 681 C CA . CYS A 1 82 ? -12.364 -9.214 10.903 1.00 79.12 82 CYS A CA 1
ATOM 682 C C . CYS A 1 82 ? -11.802 -10.630 10.649 1.00 79.12 82 CYS A C 1
ATOM 684 O O . CYS A 1 82 ? -10.763 -10.989 11.222 1.00 79.12 82 CYS A O 1
ATOM 686 N N . PRO A 1 83 ? -12.434 -11.434 9.768 1.00 72.38 83 PRO A N 1
ATOM 687 C CA . PRO A 1 83 ? -11.929 -12.758 9.417 1.00 72.38 83 PRO A CA 1
ATOM 688 C C . PRO A 1 83 ? -10.571 -12.619 8.709 1.00 72.38 83 PRO A C 1
ATOM 690 O O . PRO A 1 83 ? -10.473 -12.040 7.631 1.00 72.38 83 PRO A O 1
ATOM 693 N N . GLY A 1 84 ? -9.497 -13.104 9.341 1.00 72.56 84 GLY A N 1
ATOM 694 C CA . GLY A 1 84 ? -8.122 -13.012 8.820 1.00 72.56 84 GLY A CA 1
ATOM 695 C C . GLY A 1 84 ? -7.130 -12.250 9.708 1.00 72.56 84 GLY A C 1
ATOM 696 O O . GLY A 1 84 ? -5.945 -12.163 9.373 1.00 72.56 84 GLY A O 1
ATOM 697 N N . VAL A 1 85 ? -7.574 -11.720 10.853 1.00 78.81 85 VAL A N 1
ATOM 698 C CA . VAL A 1 85 ? -6.689 -11.161 11.886 1.00 78.81 85 VAL A CA 1
ATOM 699 C C . VAL A 1 85 ? -6.576 -12.141 13.052 1.00 78.81 85 VAL A C 1
ATOM 701 O O . VAL A 1 85 ? -7.577 -12.56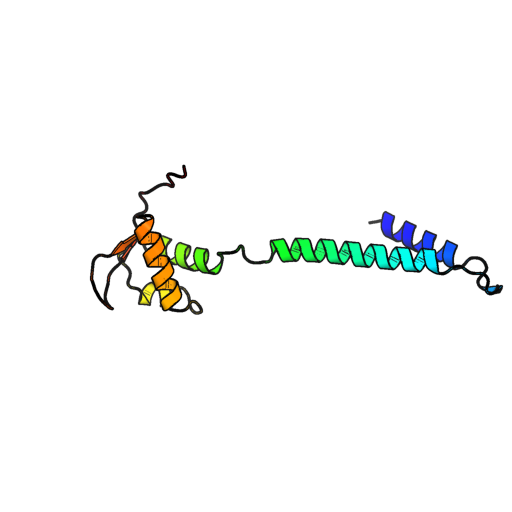3 13.619 1.00 78.81 85 VAL A O 1
ATOM 704 N N . GLY A 1 86 ? -5.347 -12.503 13.426 1.00 79.88 86 GLY A N 1
ATOM 705 C CA . GLY A 1 86 ? -5.107 -13.437 14.526 1.00 79.88 86 GLY A CA 1
ATOM 706 C C . GLY A 1 86 ? -5.583 -12.888 15.874 1.00 79.88 86 GLY A C 1
ATOM 707 O O . GLY A 1 86 ? -5.341 -11.728 16.210 1.00 79.88 86 GLY A O 1
ATOM 708 N N . ARG A 1 87 ? -6.206 -13.745 16.686 1.00 81.88 87 ARG A N 1
ATOM 709 C CA . ARG A 1 87 ? -6.751 -13.395 18.008 1.00 81.88 87 ARG A CA 1
ATOM 710 C C . ARG A 1 87 ? -5.725 -12.754 18.953 1.00 81.88 87 ARG A C 1
ATOM 712 O O . ARG A 1 87 ? -6.066 -11.843 19.706 1.00 81.88 87 ARG A O 1
ATOM 719 N N . GLU A 1 88 ? -4.470 -13.199 18.891 1.00 81.00 88 GLU A N 1
ATOM 720 C CA . GLU A 1 88 ? -3.365 -12.627 19.675 1.00 81.00 88 GLU A CA 1
ATOM 721 C C . GLU A 1 88 ? -3.062 -11.182 19.272 1.00 81.00 88 GLU A C 1
ATOM 723 O O . GLU A 1 88 ? -2.855 -10.310 20.112 1.00 81.00 88 GLU A O 1
ATOM 728 N N . TRP A 1 89 ? -3.118 -10.908 17.971 1.00 81.94 89 TRP A N 1
ATOM 729 C CA . TRP A 1 89 ? -2.859 -9.587 17.422 1.00 81.94 89 TRP A CA 1
ATOM 730 C C . TRP A 1 89 ? -3.948 -8.591 17.846 1.00 81.94 89 TRP A C 1
ATOM 732 O O . TRP A 1 89 ? -3.640 -7.483 18.283 1.00 81.94 89 TRP A O 1
ATOM 742 N N . ILE A 1 90 ? -5.221 -9.014 17.829 1.00 84.31 90 ILE A N 1
ATOM 743 C CA . ILE A 1 90 ? -6.346 -8.209 18.338 1.00 84.31 90 ILE A CA 1
ATOM 744 C C . ILE A 1 90 ? -6.154 -7.911 19.832 1.00 84.31 90 ILE A C 1
ATOM 746 O O . ILE A 1 90 ? -6.395 -6.789 20.274 1.00 84.31 90 ILE A O 1
ATOM 750 N N . ARG A 1 91 ? -5.682 -8.888 20.618 1.00 83.88 91 ARG A N 1
ATOM 751 C CA . ARG A 1 91 ? -5.405 -8.694 22.048 1.00 83.88 91 ARG A CA 1
ATOM 752 C C . ARG A 1 91 ? -4.281 -7.687 22.287 1.00 83.88 91 ARG A C 1
ATOM 754 O O . ARG A 1 91 ? -4.448 -6.822 23.144 1.00 83.88 91 ARG A O 1
ATOM 761 N N . SER A 1 92 ? -3.187 -7.774 21.528 1.00 83.38 92 SER A N 1
ATOM 762 C CA . SER A 1 92 ? -2.090 -6.800 21.592 1.00 83.38 92 SER A CA 1
ATOM 763 C C . SER A 1 92 ? -2.594 -5.394 21.271 1.00 83.38 92 SER A C 1
ATOM 765 O O . SER A 1 92 ? -2.379 -4.473 22.056 1.00 83.38 92 SER A O 1
ATOM 767 N N . LEU A 1 93 ? -3.365 -5.238 20.189 1.00 84.75 93 LEU A N 1
ATOM 768 C CA . LEU A 1 93 ? -3.916 -3.939 19.803 1.00 84.75 93 LEU A CA 1
ATOM 769 C C . LEU A 1 93 ? -4.880 -3.380 20.863 1.00 84.75 93 LEU A C 1
ATOM 771 O O . LEU A 1 93 ? -4.840 -2.195 21.179 1.00 84.75 93 LEU A O 1
ATOM 775 N N . LEU A 1 94 ? -5.736 -4.220 21.453 1.00 84.44 94 LEU A N 1
ATOM 776 C CA . LEU A 1 94 ? -6.622 -3.813 22.548 1.00 84.44 94 LEU A CA 1
ATOM 777 C C . LEU A 1 94 ? -5.845 -3.404 23.808 1.00 84.44 94 LEU A C 1
ATOM 779 O O . LEU A 1 94 ? -6.277 -2.496 24.521 1.00 84.44 94 LEU A O 1
ATOM 783 N N . ALA A 1 95 ? -4.707 -4.044 24.090 1.00 83.50 95 ALA A N 1
ATOM 784 C CA . ALA A 1 95 ? -3.828 -3.666 25.192 1.00 83.50 95 ALA A CA 1
ATOM 785 C C . ALA A 1 95 ? -3.164 -2.300 24.949 1.00 83.50 95 ALA A C 1
ATOM 787 O O . ALA A 1 95 ? -3.126 -1.475 25.866 1.00 83.50 95 ALA A O 1
ATOM 788 N N . ASP A 1 96 ? -2.715 -2.029 23.723 1.00 83.19 96 ASP A N 1
ATOM 789 C CA . ASP A 1 96 ? -2.163 -0.725 23.338 1.00 83.19 96 ASP A CA 1
ATOM 790 C C . ASP A 1 96 ? -3.237 0.373 23.391 1.00 83.19 96 ASP A C 1
ATOM 792 O O . ASP A 1 96 ? -3.049 1.395 24.049 1.00 83.19 96 ASP A O 1
ATOM 796 N N . LEU A 1 97 ? -4.434 0.120 22.854 1.00 82.38 97 LEU A N 1
ATOM 797 C CA . LEU A 1 97 ? -5.564 1.054 22.934 1.00 82.38 97 LEU A CA 1
ATOM 798 C C . LEU A 1 97 ? -6.033 1.320 24.366 1.00 82.38 97 LEU A C 1
ATOM 800 O O . LEU A 1 97 ? -6.551 2.399 24.672 1.00 82.38 97 LEU A O 1
ATOM 804 N N . ARG A 1 98 ? -5.886 0.336 25.258 1.00 83.31 98 ARG A N 1
ATOM 805 C CA . ARG A 1 98 ? -6.145 0.513 26.687 1.00 83.31 98 ARG A CA 1
ATOM 806 C C . ARG A 1 98 ? -5.087 1.412 27.322 1.00 83.31 98 ARG A C 1
ATOM 808 O O . ARG A 1 98 ? -5.454 2.248 28.145 1.00 83.31 98 ARG A O 1
ATOM 815 N N . ARG A 1 99 ? -3.812 1.276 26.937 1.00 79.00 99 ARG A N 1
ATOM 816 C CA . ARG A 1 99 ? -2.717 2.163 27.373 1.00 79.00 99 ARG A CA 1
ATOM 817 C C . ARG A 1 99 ? -2.952 3.602 26.910 1.00 79.00 99 ARG A C 1
ATOM 819 O O . ARG A 1 99 ? -2.778 4.526 27.693 1.00 79.00 99 ARG A O 1
ATOM 826 N N . GLU A 1 100 ? -3.459 3.776 25.692 1.00 78.81 100 GLU A N 1
ATOM 827 C CA . GLU A 1 100 ? -3.910 5.067 25.147 1.00 78.81 100 GLU A CA 1
ATOM 828 C C . GLU A 1 100 ? -5.213 5.584 25.796 1.00 78.81 100 GLU A C 1
ATOM 830 O O . GLU A 1 100 ? -5.633 6.719 25.575 1.00 78.81 100 GLU A O 1
ATOM 835 N N . GLY A 1 101 ? -5.893 4.763 26.604 1.00 77.69 101 GLY A N 1
ATOM 836 C CA . GLY A 1 101 ? -7.141 5.120 27.281 1.00 77.69 101 GLY A CA 1
ATOM 837 C C . GLY A 1 101 ? -8.364 5.222 26.363 1.00 77.69 101 GLY A C 1
ATOM 838 O O . GLY A 1 101 ? -9.375 5.799 26.771 1.00 77.69 101 GLY A O 1
ATOM 839 N N . ARG A 1 102 ? -8.287 4.674 25.144 1.00 78.50 102 ARG A N 1
ATOM 840 C CA . ARG A 1 102 ? -9.363 4.675 24.134 1.00 78.50 102 ARG A CA 1
ATOM 841 C C . ARG A 1 102 ? -10.368 3.541 24.338 1.00 78.50 102 ARG A C 1
ATOM 843 O O . ARG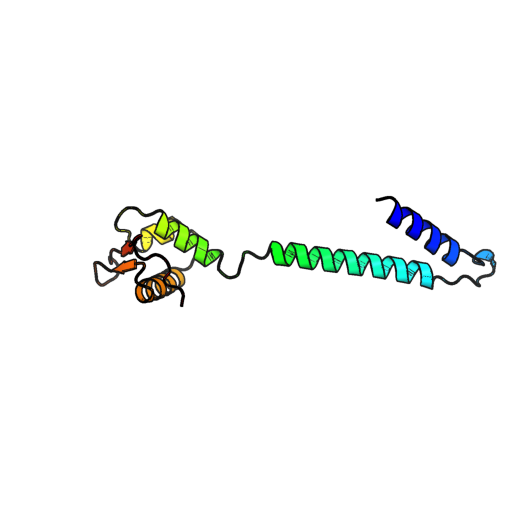 A 1 102 ? -11.522 3.657 23.928 1.00 78.50 102 ARG A O 1
ATOM 850 N N . VAL A 1 103 ? -9.958 2.458 25.000 1.00 83.88 103 VAL A N 1
ATOM 851 C CA . VAL A 1 103 ? -10.832 1.336 25.385 1.00 83.88 103 VAL A CA 1
ATOM 852 C C . VAL A 1 103 ? -10.699 1.019 26.871 1.00 83.88 103 VAL A C 1
ATOM 854 O O . VAL A 1 103 ? -9.634 1.175 27.464 1.00 83.88 103 VAL A O 1
ATOM 857 N N . THR A 1 104 ? -11.786 0.568 27.495 1.00 81.12 104 THR A N 1
ATOM 858 C CA . THR A 1 104 ? -11.810 0.149 28.907 1.00 81.12 104 THR A CA 1
ATOM 859 C C . THR A 1 104 ? -12.303 -1.292 29.022 1.00 81.12 104 THR A C 1
ATOM 861 O O . THR A 1 104 ? -13.373 -1.615 28.503 1.00 81.12 104 THR A O 1
ATOM 864 N N . CYS A 1 105 ? -11.552 -2.158 29.715 1.00 81.00 105 CYS A N 1
ATOM 865 C CA . CYS A 1 105 ? -12.030 -3.498 30.071 1.00 81.00 105 CYS A CA 1
ATOM 866 C C . CYS A 1 105 ? -13.010 -3.402 31.244 1.00 81.00 105 CYS A C 1
ATOM 868 O O . CYS A 1 105 ? -12.643 -2.921 32.314 1.00 81.00 105 CYS A O 1
ATOM 870 N N . ARG A 1 106 ? -14.217 -3.940 31.077 1.00 77.31 106 ARG A N 1
ATOM 871 C CA . ARG A 1 106 ? -15.219 -4.128 32.134 1.00 77.31 106 ARG A CA 1
ATOM 872 C C . ARG A 1 106 ? -15.319 -5.588 32.599 1.00 77.31 106 ARG A C 1
ATOM 874 O O . ARG A 1 106 ? -16.395 -6.073 32.921 1.00 77.31 106 ARG A O 1
ATOM 881 N N . GLY A 1 107 ? -14.194 -6.305 32.637 1.00 67.38 107 GLY A N 1
ATOM 882 C CA . GLY A 1 107 ? -14.122 -7.673 33.164 1.00 67.38 107 GLY A CA 1
ATOM 883 C C . GLY A 1 107 ? -12.717 -8.278 33.092 1.00 67.38 107 GLY A C 1
ATOM 884 O O . GLY A 1 107 ? -11.848 -7.752 32.396 1.00 67.38 107 GLY A O 1
ATOM 885 N N . LYS A 1 108 ? -12.501 -9.391 33.807 1.00 57.72 108 LYS A N 1
ATOM 886 C CA . LYS A 1 108 ? -11.288 -10.228 33.740 1.00 57.72 108 LYS A CA 1
ATOM 887 C C . LYS A 1 108 ? -11.635 -11.587 33.115 1.00 57.72 108 LYS A C 1
ATOM 889 O O . LYS A 1 108 ? -12.663 -12.163 33.453 1.00 57.72 108 LYS A O 1
ATOM 894 N N . GLY A 1 109 ? -10.777 -12.096 32.226 1.00 65.81 109 GLY A N 1
ATOM 895 C CA . GLY A 1 109 ? -10.888 -13.441 31.640 1.00 65.81 109 GLY A CA 1
ATOM 896 C C . GLY A 1 109 ? -11.416 -13.505 30.192 1.00 65.81 109 GLY A C 1
ATOM 897 O O . GLY A 1 109 ? -11.573 -12.471 29.541 1.00 65.81 109 GLY A O 1
ATOM 898 N N . PRO A 1 110 ? -11.699 -14.717 29.669 1.00 59.66 110 PRO A N 1
ATOM 899 C CA . PRO A 1 110 ? -12.095 -14.958 28.270 1.00 59.66 110 PRO A CA 1
ATOM 900 C C . PRO A 1 110 ? -13.409 -14.277 27.857 1.00 59.66 110 PRO A C 1
ATOM 902 O O . PRO A 1 110 ? -13.639 -14.040 26.675 1.00 59.66 110 PRO A O 1
ATOM 905 N N . GLY A 1 111 ? -14.260 -13.947 28.836 1.00 67.69 111 GLY A N 1
ATOM 906 C CA . GLY A 1 111 ? -15.517 -13.216 28.661 1.00 67.69 111 GLY A CA 1
ATOM 907 C C . GLY A 1 111 ? -15.412 -11.708 28.903 1.00 67.69 111 GLY A C 1
ATOM 908 O O . GLY A 1 111 ? -16.444 -11.065 29.089 1.00 67.69 111 GLY A O 1
ATOM 909 N N . ALA A 1 112 ? 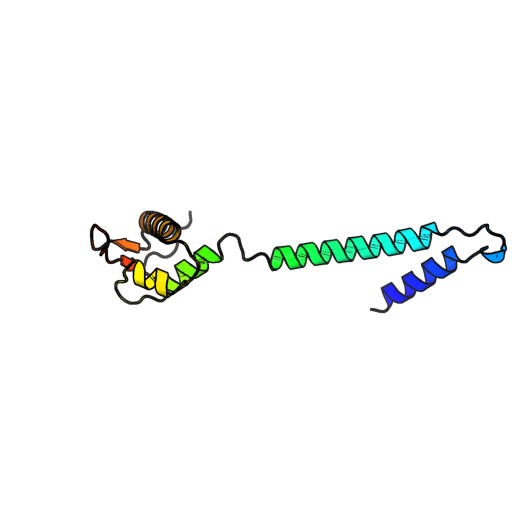-14.198 -11.145 28.956 1.00 78.81 112 ALA A N 1
ATOM 910 C CA . ALA A 1 112 ? -14.002 -9.722 29.206 1.00 78.81 112 ALA A CA 1
ATOM 911 C C . ALA A 1 112 ? -14.762 -8.874 28.178 1.00 78.81 112 ALA A C 1
ATOM 913 O O . ALA A 1 112 ? -14.578 -9.007 26.965 1.00 78.81 112 ALA A O 1
ATOM 914 N N . ARG A 1 113 ? -15.615 -7.989 28.696 1.00 84.19 113 ARG A N 1
ATOM 915 C CA . ARG A 1 113 ? -16.337 -6.996 27.907 1.00 84.19 113 ARG A CA 1
ATOM 916 C C . ARG A 1 113 ? -15.483 -5.747 27.778 1.00 84.19 113 ARG A C 1
ATOM 918 O O . ARG A 1 113 ? -14.885 -5.290 28.752 1.00 84.19 113 ARG A O 1
ATOM 925 N N . TRP A 1 114 ? -15.432 -5.200 26.579 1.00 86.12 114 TRP A N 1
ATOM 926 C CA . TRP A 1 114 ? -14.683 -4.003 26.243 1.00 86.12 114 TRP A CA 1
ATOM 927 C C . TRP A 1 114 ? -15.656 -2.904 25.864 1.00 86.12 114 TRP A C 1
ATOM 929 O O . TRP A 1 114 ? -16.666 -3.153 25.211 1.00 86.12 114 TRP A O 1
ATOM 939 N N . ARG A 1 115 ? -15.351 -1.677 26.276 1.00 84.31 115 ARG A N 1
ATOM 940 C CA . ARG A 1 115 ? -16.101 -0.490 25.876 1.00 84.31 115 ARG A CA 1
ATOM 941 C C . ARG A 1 115 ? -15.160 0.483 25.184 1.00 84.31 115 ARG A C 1
ATOM 943 O O . ARG A 1 115 ? -14.114 0.819 25.743 1.00 84.31 115 ARG A O 1
ATOM 950 N N . TYR A 1 116 ? -15.536 0.924 23.987 1.00 84.06 116 TYR A N 1
ATOM 951 C CA . TYR A 1 116 ? -14.866 2.021 23.298 1.00 84.06 116 TYR A CA 1
ATOM 952 C C . TYR A 1 116 ? -15.319 3.354 23.903 1.00 84.06 116 TYR A C 1
ATOM 954 O O . TYR A 1 116 ? -16.517 3.595 24.043 1.00 84.06 116 TYR A O 1
ATOM 962 N N . ASN A 1 117 ? -14.368 4.207 24.286 1.00 78.88 117 ASN A N 1
ATOM 963 C CA . ASN A 1 117 ? -14.645 5.547 24.796 1.00 78.88 117 ASN A CA 1
ATOM 964 C C . ASN A 1 117 ? -14.326 6.569 23.694 1.00 78.88 117 ASN A C 1
ATOM 966 O O . ASN A 1 117 ? -13.153 6.881 23.481 1.00 78.88 117 ASN A O 1
ATOM 970 N N . PRO A 1 118 ? -15.337 7.140 23.014 1.00 65.62 118 PRO A N 1
ATOM 971 C CA . PRO A 1 118 ? -15.110 8.110 21.942 1.00 65.62 118 PRO A CA 1
ATOM 972 C C . PRO A 1 118 ? -14.586 9.467 22.447 1.00 65.62 118 PRO A C 1
ATOM 974 O O . PRO A 1 118 ? -14.151 10.287 21.645 1.00 65.62 118 PRO A O 1
ATOM 977 N N . ASN A 1 119 ? -14.607 9.715 23.764 1.00 58.03 119 ASN A N 1
ATOM 978 C CA . ASN A 1 119 ? -14.413 11.046 24.346 1.00 58.03 119 ASN A CA 1
ATOM 979 C C . ASN A 1 119 ? -12.957 11.417 24.694 1.00 58.03 119 ASN A C 1
ATOM 981 O O . ASN A 1 119 ? -12.720 12.400 25.390 1.00 58.03 119 ASN A O 1
ATOM 985 N N . LYS A 1 120 ? -11.964 10.655 24.221 1.00 55.69 120 LYS A N 1
ATOM 986 C CA . LYS A 1 120 ? -10.555 11.072 24.265 1.00 55.69 120 LYS A CA 1
ATOM 987 C C . LYS A 1 120 ? -10.108 11.452 22.857 1.00 55.69 120 LYS A C 1
ATOM 989 O O . LYS A 1 120 ? -9.580 10.622 22.120 1.00 55.69 120 LYS A O 1
ATOM 994 N N . ARG A 1 121 ? -10.371 12.706 22.469 1.00 42.38 121 ARG A N 1
ATOM 995 C CA . ARG A 1 121 ? -9.709 13.323 21.311 1.00 42.38 121 ARG A CA 1
ATOM 996 C C . ARG A 1 121 ? -8.203 13.279 21.565 1.00 42.38 121 ARG A C 1
ATOM 998 O O . ARG A 1 121 ? -7.755 13.622 22.652 1.00 42.38 121 ARG A O 1
ATOM 1005 N N . THR A 1 122 ? -7.469 12.817 20.563 1.00 48.47 122 THR A N 1
ATOM 1006 C CA . THR A 1 122 ? -6.017 12.917 20.392 1.00 48.47 122 THR A CA 1
ATOM 1007 C C . THR A 1 122 ? -5.428 14.164 21.056 1.00 48.47 122 THR A C 1
ATOM 1009 O O . THR A 1 122 ? -5.409 15.236 20.461 1.00 48.47 122 THR A O 1
ATOM 1012 N N . THR A 1 123 ? -4.904 14.028 22.272 1.00 39.56 123 THR A N 1
ATOM 1013 C CA . THR A 1 123 ? -3.860 14.923 22.775 1.00 39.56 123 THR A CA 1
ATOM 1014 C C . THR A 1 123 ? -2.538 14.372 22.258 1.00 39.56 123 THR A C 1
ATOM 1016 O O . THR A 1 123 ? -1.863 13.614 22.954 1.00 39.56 123 THR A O 1
ATOM 1019 N N . SER A 1 124 ? -2.228 14.673 20.993 1.00 33.12 124 SER A N 1
ATOM 1020 C CA . SER A 1 124 ? -0.850 14.585 20.512 1.00 33.12 124 SER A CA 1
ATOM 1021 C C . SER A 1 124 ? -0.101 15.761 21.120 1.00 33.12 124 SER A C 1
ATOM 1023 O O . SER A 1 124 ? -0.529 16.905 20.967 1.00 33.12 124 SER A O 1
ATOM 1025 N N . LYS A 1 125 ? 0.960 15.446 21.854 1.00 30.73 125 LYS A N 1
ATOM 1026 C CA . LYS A 1 125 ? 2.043 16.382 22.138 1.00 30.73 125 LYS A CA 1
ATOM 1027 C C . LYS A 1 125 ? 2.927 16.503 20.897 1.00 30.73 125 LYS A C 1
ATOM 1029 O O . LYS A 1 125 ? 2.825 15.591 20.038 1.00 30.73 125 LYS A O 1
#

Sequence (125 aa):
MTEFASRYYETLEQSSQGWHEGKHDPWPYINYILYILKAAYREFEERVKQTKSPKGAKAEMVLSAIRKQTREFKLNDIEAACPGVGREWIRSLLADLRREGRVTCRGKGPGARWRYNPNKRTTSK